Protein AF-A0A369KQ29-F1 (afdb_monomer)

Solvent-accessible surface area (backbone atoms only — not comparable to full-atom values): 6576 Å² total; per-residue (Å²): 134,80,90,81,90,81,90,80,87,76,80,77,78,78,77,75,79,77,77,78,80,68,61,39,43,23,39,29,43,38,37,49,40,47,23,91,94,23,48,66,72,44,10,50,89,36,81,61,31,53,53,42,76,51,74,47,77,28,80,42,54,66,55,33,48,54,49,40,42,61,66,55,66,56,55,78,95,38,16,56,19,28,36,44,57,43,27,30,34,25,36,71,86,37,60,36,82,82,48,45,65,51,27,70,91,78,52,87,52,36,54,57,103

Radius of gyration: 25.4 Å; Cα contacts (8 Å, |Δi|>4): 193; chains: 1; bounding box: 64×42×77 Å

Structure (mmCIF, N/CA/C/O backbone):
data_AF-A0A369KQ29-F1
#
_entry.id   AF-A0A369KQ29-F1
#
loop_
_atom_site.group_PDB
_atom_site.id
_atom_site.type_symbol
_atom_site.label_atom_id
_atom_site.label_alt_id
_atom_site.label_comp_id
_atom_site.label_asym_id
_atom_site.label_entity_id
_atom_site.label_seq_id
_atom_site.pdbx_PDB_ins_code
_atom_site.Cartn_x
_atom_site.Cartn_y
_atom_site.Cartn_z
_atom_site.occupancy
_atom_site.B_iso_or_equiv
_atom_site.auth_seq_id
_atom_site.auth_comp_id
_atom_site.auth_asym_id
_atom_site.auth_atom_id
_atom_site.pdbx_PDB_model_num
ATOM 1 N N . MET A 1 1 ? 47.372 34.937 -59.563 1.00 37.09 1 MET A N 1
ATOM 2 C CA . MET A 1 1 ? 47.546 33.529 -59.149 1.00 37.09 1 MET A CA 1
ATOM 3 C C . MET A 1 1 ? 46.407 33.182 -58.190 1.00 37.09 1 MET A C 1
ATOM 5 O O . MET A 1 1 ? 46.350 33.821 -57.155 1.00 37.09 1 MET A O 1
ATOM 9 N N . LYS A 1 2 ? 45.529 32.237 -58.587 1.00 37.88 2 LYS A N 1
ATOM 10 C CA . LYS A 1 2 ? 44.533 31.450 -57.803 1.00 37.88 2 LYS A CA 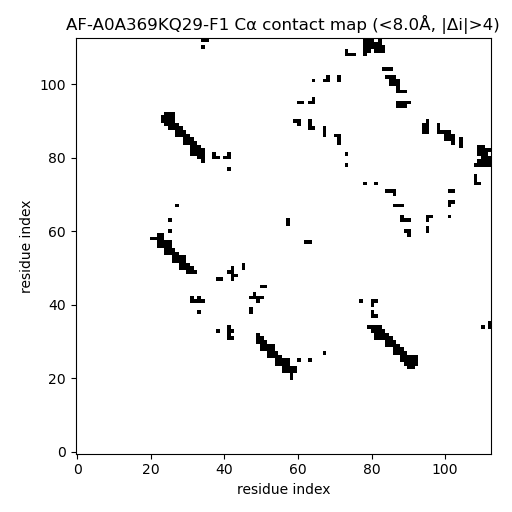1
ATOM 11 C C . LYS A 1 2 ? 43.405 32.246 -57.086 1.00 37.88 2 LYS A C 1
ATOM 13 O O . LYS A 1 2 ? 43.691 33.048 -56.214 1.00 37.88 2 LYS A O 1
ATOM 18 N N . LEU A 1 3 ? 42.123 32.204 -57.507 1.00 44.34 3 LEU A N 1
ATOM 19 C CA . LEU A 1 3 ? 41.118 31.110 -57.366 1.00 44.34 3 LEU A CA 1
ATOM 20 C C . LEU A 1 3 ? 41.155 30.500 -55.940 1.00 44.34 3 LEU A C 1
ATOM 22 O O . LEU A 1 3 ? 42.220 30.069 -55.526 1.00 44.34 3 LEU A O 1
ATOM 26 N N . THR A 1 4 ? 40.105 30.431 -55.106 1.00 38.78 4 THR A N 1
ATOM 27 C CA . THR A 1 4 ? 38.681 30.122 -55.347 1.00 38.78 4 THR A CA 1
ATOM 28 C C . THR A 1 4 ? 37.861 30.425 -54.070 1.00 38.78 4 THR A C 1
ATOM 30 O O . THR A 1 4 ? 38.371 30.282 -52.962 1.00 38.78 4 THR A O 1
ATOM 33 N N . LYS A 1 5 ? 36.575 30.777 -54.218 1.00 55.25 5 LYS A N 1
ATOM 34 C CA . LYS A 1 5 ? 35.524 30.719 -53.176 1.00 55.25 5 LYS A CA 1
ATOM 35 C C . LYS A 1 5 ? 35.401 29.302 -52.603 1.00 55.25 5 LYS A C 1
ATOM 37 O O . LYS A 1 5 ? 35.283 28.410 -53.432 1.00 55.25 5 LYS A O 1
ATOM 42 N N . ILE A 1 6 ? 35.250 29.104 -51.286 1.00 56.75 6 ILE A N 1
ATOM 43 C CA . ILE A 1 6 ? 34.378 28.039 -50.744 1.00 56.75 6 ILE A CA 1
ATOM 44 C C . ILE A 1 6 ? 33.735 28.495 -49.424 1.00 56.75 6 ILE A C 1
ATOM 46 O O . ILE A 1 6 ? 34.368 28.580 -48.376 1.00 56.75 6 ILE A O 1
ATOM 50 N N . THR A 1 7 ? 32.443 28.780 -49.526 1.00 54.53 7 THR A N 1
ATOM 51 C CA . THR A 1 7 ? 31.443 28.850 -48.463 1.00 54.53 7 THR A CA 1
ATOM 52 C C . THR A 1 7 ? 31.390 27.514 -47.712 1.00 54.53 7 THR A C 1
ATOM 54 O O . THR A 1 7 ? 31.097 26.498 -48.333 1.00 54.53 7 THR A O 1
ATOM 57 N N . TYR A 1 8 ? 31.605 27.493 -46.394 1.00 45.66 8 TYR A N 1
ATOM 58 C CA . TYR A 1 8 ? 31.232 26.348 -45.553 1.00 45.66 8 TYR A CA 1
ATOM 59 C C . TYR A 1 8 ? 30.229 26.798 -44.497 1.00 45.66 8 TYR A C 1
ATOM 61 O O . TYR A 1 8 ? 30.559 27.196 -43.386 1.00 45.66 8 TYR A O 1
ATOM 69 N N . PHE A 1 9 ? 28.968 26.750 -44.917 1.00 49.47 9 PHE A N 1
ATOM 70 C CA . PHE A 1 9 ? 27.786 26.747 -44.071 1.00 49.47 9 PHE A CA 1
ATOM 71 C C . PHE A 1 9 ? 27.650 25.331 -43.491 1.00 49.47 9 PHE A C 1
ATOM 73 O O . PHE A 1 9 ? 26.923 24.496 -44.022 1.00 49.47 9 PHE A O 1
ATOM 80 N N . THR A 1 10 ? 28.426 24.999 -42.461 1.00 51.69 10 THR A N 1
ATOM 81 C CA . THR A 1 10 ? 28.272 23.730 -41.743 1.00 51.69 10 THR A CA 1
ATOM 82 C C . THR A 1 10 ? 27.166 23.881 -40.704 1.00 51.69 10 THR A C 1
ATOM 84 O O . THR A 1 10 ? 27.397 24.255 -39.557 1.00 51.69 10 THR A O 1
ATOM 87 N N . ILE A 1 11 ? 25.934 23.573 -41.125 1.00 59.19 11 ILE A N 1
ATOM 88 C CA . ILE A 1 11 ? 24.854 23.168 -40.221 1.00 59.19 11 ILE A CA 1
ATOM 89 C C . ILE A 1 11 ? 25.356 21.925 -39.476 1.00 59.19 11 ILE A C 1
ATOM 91 O O . ILE A 1 11 ? 25.324 20.811 -39.998 1.00 59.19 11 ILE A O 1
ATOM 95 N N . ALA A 1 12 ? 25.871 22.119 -38.263 1.00 55.84 12 ALA A N 1
ATOM 96 C CA . ALA A 1 12 ? 26.103 21.033 -37.329 1.00 55.84 12 ALA A CA 1
ATOM 97 C C . ALA A 1 12 ? 24.728 20.556 -36.845 1.00 55.84 12 ALA A C 1
ATOM 99 O O . ALA A 1 12 ? 24.113 21.148 -35.961 1.00 55.84 12 ALA A O 1
ATOM 100 N N . CYS A 1 13 ? 24.221 19.515 -37.503 1.00 55.00 13 CYS A N 1
ATOM 101 C CA . CYS A 1 13 ? 23.027 18.786 -37.112 1.00 55.00 13 CYS A CA 1
ATOM 102 C C . CYS A 1 13 ? 23.268 18.177 -35.723 1.00 55.00 13 CYS A C 1
ATOM 104 O O . CYS A 1 13 ? 23.858 17.107 -35.596 1.00 55.00 13 CYS A O 1
ATOM 106 N N . ALA A 1 14 ? 22.856 18.896 -34.676 1.00 60.12 14 ALA A N 1
ATOM 107 C CA . ALA A 1 14 ? 22.827 18.408 -33.308 1.00 60.12 14 ALA A CA 1
ATOM 108 C C . ALA A 1 14 ? 21.801 17.271 -33.222 1.00 60.12 14 ALA A C 1
ATOM 110 O O . ALA A 1 14 ? 20.609 17.492 -33.016 1.00 60.12 14 ALA A O 1
ATOM 111 N N . SER A 1 15 ? 22.257 16.039 -33.435 1.00 60.66 15 SER A N 1
ATOM 112 C CA . SER A 1 15 ? 21.479 14.834 -33.179 1.00 60.66 15 SER A CA 1
ATOM 113 C C . SER A 1 15 ? 21.253 14.713 -31.673 1.00 60.66 15 SER A C 1
ATOM 115 O O . SER A 1 15 ? 22.082 14.177 -30.938 1.00 60.66 15 SER A O 1
ATOM 117 N N . ILE A 1 16 ? 20.126 15.261 -31.222 1.00 61.25 16 ILE A N 1
ATOM 118 C CA . ILE A 1 16 ? 19.563 15.042 -29.895 1.00 61.25 16 ILE A CA 1
ATOM 119 C C . ILE A 1 16 ? 19.255 13.547 -29.809 1.00 61.25 16 ILE A C 1
ATOM 121 O O . ILE A 1 16 ? 18.269 13.075 -30.371 1.00 61.25 16 ILE A O 1
ATOM 125 N N . LEU A 1 17 ? 20.118 12.787 -29.134 1.00 59.69 17 LEU A N 1
ATOM 126 C CA . LEU A 1 17 ? 19.801 11.427 -28.720 1.00 59.69 17 LEU A CA 1
ATOM 127 C C . LEU A 1 17 ? 18.638 11.526 -27.730 1.00 59.69 17 LEU A C 1
ATOM 129 O O . LEU A 1 17 ? 18.817 11.837 -26.553 1.00 59.69 17 LEU A O 1
ATOM 133 N N . SER A 1 18 ? 17.424 11.331 -28.237 1.00 57.16 18 SER A N 1
ATOM 134 C CA . SER A 1 18 ? 16.221 11.175 -27.434 1.00 57.16 18 SER A CA 1
ATOM 135 C C . SER A 1 18 ? 16.374 9.897 -26.610 1.00 57.16 18 SER A C 1
ATOM 137 O O . SER A 1 18 ? 16.032 8.807 -27.066 1.00 57.16 18 SER A O 1
ATOM 139 N N . ASN A 1 19 ? 16.938 10.016 -25.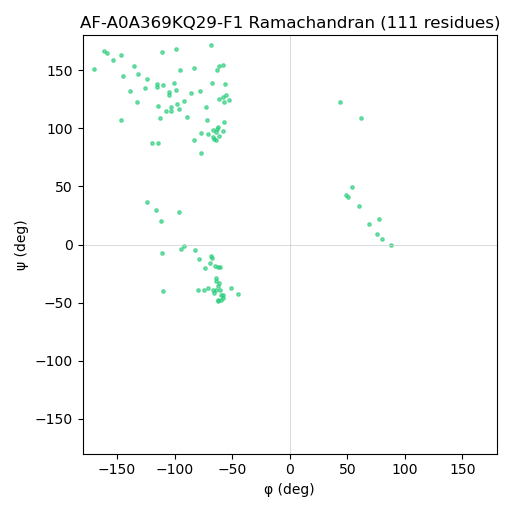405 1.00 56.72 19 ASN A N 1
ATOM 140 C CA . ASN A 1 19 ? 16.914 8.943 -24.421 1.00 56.72 19 ASN A CA 1
ATOM 141 C C . ASN A 1 19 ? 15.447 8.594 -24.172 1.00 56.72 19 ASN A C 1
ATOM 143 O O . ASN A 1 19 ? 14.706 9.357 -23.550 1.00 56.72 19 ASN A O 1
ATOM 147 N N . SER A 1 20 ? 15.016 7.457 -24.709 1.00 57.53 20 SER A N 1
ATOM 148 C CA . SER A 1 20 ? 13.704 6.904 -24.420 1.00 57.53 20 SER A CA 1
ATOM 149 C C . SER A 1 20 ? 13.723 6.496 -22.951 1.00 57.53 20 SER A C 1
ATOM 151 O O . SER A 1 20 ? 14.282 5.462 -22.597 1.00 57.53 20 SER A O 1
ATOM 153 N N . SER A 1 21 ? 13.186 7.348 -22.077 1.00 60.31 21 SER A N 1
ATOM 154 C CA . SER A 1 21 ? 12.934 7.002 -20.680 1.00 60.31 21 SER A CA 1
ATOM 155 C C . SER A 1 21 ? 11.914 5.865 -20.665 1.00 60.31 21 SER A C 1
ATOM 157 O O . SER A 1 21 ? 10.719 6.087 -20.866 1.00 60.31 21 SER A O 1
ATOM 159 N N . PHE A 1 22 ? 12.387 4.629 -20.507 1.00 66.62 22 PHE A N 1
ATOM 160 C CA . PHE A 1 22 ? 11.513 3.473 -20.363 1.00 66.62 22 PHE A CA 1
ATOM 161 C C . PHE A 1 22 ? 10.966 3.487 -18.933 1.00 66.62 22 PHE A C 1
ATOM 163 O O . PHE A 1 22 ? 11.636 3.076 -17.988 1.00 66.62 22 PHE A O 1
ATOM 170 N N . ALA A 1 23 ? 9.766 4.042 -18.756 1.00 82.06 23 ALA A N 1
ATOM 171 C CA . ALA A 1 23 ? 9.087 4.011 -17.470 1.00 82.06 23 ALA A CA 1
ATOM 172 C C . ALA A 1 23 ? 8.598 2.582 -17.190 1.00 82.06 23 ALA A C 1
ATOM 174 O O . ALA A 1 23 ? 7.638 2.107 -17.807 1.00 82.06 23 ALA A O 1
ATOM 175 N N . GLY A 1 24 ? 9.263 1.910 -16.252 1.00 91.75 24 GLY A N 1
ATOM 176 C CA . GLY A 1 24 ? 8.842 0.619 -15.728 1.00 91.75 24 GLY A CA 1
ATOM 177 C C . GLY A 1 24 ? 7.560 0.716 -14.898 1.00 91.75 24 GLY A C 1
ATOM 178 O O . GLY A 1 24 ? 7.025 1.793 -14.604 1.00 91.75 24 GLY A O 1
ATOM 179 N N . THR A 1 25 ? 7.024 -0.441 -14.540 1.00 97.06 25 THR A N 1
ATOM 180 C CA . THR A 1 25 ? 5.775 -0.592 -13.795 1.00 97.06 25 THR A CA 1
ATOM 181 C C . THR A 1 25 ? 6.080 -0.932 -12.345 1.00 97.06 25 THR A C 1
ATOM 183 O O . THR A 1 25 ? 6.653 -1.975 -12.061 1.00 97.06 25 THR A O 1
ATOM 186 N N . CYS A 1 26 ? 5.672 -0.063 -11.429 1.00 97.81 26 CYS A N 1
ATOM 187 C CA . CYS A 1 26 ? 5.707 -0.297 -9.993 1.00 97.81 26 CYS A CA 1
ATOM 188 C C . CYS A 1 26 ? 4.339 -0.804 -9.533 1.00 97.81 26 CYS A C 1
ATOM 190 O O . CYS A 1 26 ? 3.354 -0.070 -9.632 1.00 97.81 26 CYS A O 1
ATOM 192 N N . THR A 1 27 ? 4.274 -2.027 -9.023 1.00 98.38 27 THR A N 1
ATOM 193 C CA . THR A 1 27 ? 3.073 -2.615 -8.425 1.00 98.38 27 THR A CA 1
ATOM 194 C C . THR A 1 27 ? 3.270 -2.686 -6.921 1.00 98.38 27 THR A C 1
ATOM 196 O O . THR A 1 27 ? 4.157 -3.384 -6.447 1.00 98.38 27 THR A O 1
ATOM 199 N N . MET A 1 28 ? 2.470 -1.946 -6.159 1.00 98.38 28 MET A N 1
ATOM 200 C CA . MET A 1 28 ? 2.497 -1.970 -4.698 1.00 98.38 28 MET A CA 1
ATOM 201 C C . MET A 1 28 ? 1.386 -2.882 -4.191 1.00 98.38 28 MET A C 1
ATOM 203 O O . MET A 1 28 ? 0.210 -2.616 -4.432 1.00 98.38 28 MET A O 1
ATOM 207 N N . HIS A 1 29 ? 1.745 -3.918 -3.445 1.00 98.31 29 HIS A N 1
ATOM 208 C CA . HIS A 1 29 ? 0.790 -4.818 -2.811 1.00 98.31 29 HIS A CA 1
ATOM 209 C C . HIS A 1 29 ? 0.441 -4.272 -1.440 1.00 98.31 29 HIS A C 1
ATOM 211 O O . HIS A 1 29 ? 1.262 -4.276 -0.518 1.00 98.31 29 HIS A O 1
ATOM 217 N N . VAL A 1 30 ? -0.784 -3.785 -1.295 1.00 98.00 30 VAL A N 1
ATOM 218 C CA . VAL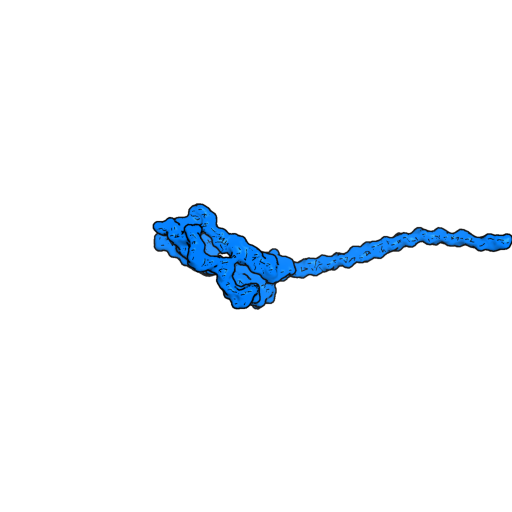 A 1 30 ? -1.235 -3.135 -0.074 1.00 98.00 30 VAL A CA 1
ATOM 219 C C . VAL A 1 30 ? -2.142 -4.072 0.697 1.00 98.00 30 VAL A C 1
ATOM 221 O O . VAL A 1 30 ? -3.125 -4.567 0.163 1.00 98.00 30 VAL A O 1
ATOM 224 N N . THR A 1 31 ? -1.854 -4.272 1.979 1.00 97.69 31 THR A N 1
ATOM 225 C CA . THR A 1 31 ? -2.719 -4.998 2.917 1.00 97.69 31 THR A CA 1
ATOM 226 C C . THR A 1 31 ? -2.999 -4.121 4.128 1.00 97.69 31 THR A C 1
ATOM 228 O O . THR A 1 31 ? -2.094 -3.471 4.653 1.00 97.69 31 THR A O 1
ATOM 231 N N . ARG A 1 32 ? -4.259 -4.067 4.557 1.00 96.31 32 ARG A N 1
ATOM 232 C CA . ARG A 1 32 ? -4.720 -3.279 5.703 1.00 96.31 32 ARG A CA 1
ATOM 233 C C . ARG A 1 32 ? -5.418 -4.186 6.705 1.00 96.31 32 ARG A C 1
ATOM 235 O O . ARG A 1 32 ? -6.200 -5.054 6.330 1.00 96.31 32 ARG A O 1
ATOM 242 N N . GLU A 1 33 ? -5.201 -3.908 7.977 1.00 96.50 33 GLU A N 1
ATOM 243 C CA . GLU A 1 33 ? -6.024 -4.418 9.068 1.00 96.50 33 GLU A CA 1
ATOM 244 C C . GLU A 1 33 ? -6.909 -3.275 9.562 1.00 96.50 33 GLU A C 1
ATOM 246 O O . GLU A 1 33 ? -6.435 -2.152 9.766 1.00 96.50 33 GLU A O 1
ATOM 251 N N . ALA A 1 34 ? -8.207 -3.522 9.701 1.00 97.25 34 ALA A N 1
ATOM 252 C CA . ALA A 1 34 ? -9.138 -2.533 10.224 1.00 97.25 34 ALA A CA 1
ATOM 253 C C . ALA A 1 34 ? -9.130 -2.525 11.759 1.00 97.25 34 ALA A C 1
ATOM 255 O O . ALA A 1 34 ? -8.858 -3.541 12.396 1.00 97.25 34 ALA A O 1
ATOM 256 N N . CYS A 1 35 ? -9.449 -1.374 12.348 1.00 96.31 35 CYS A N 1
ATOM 257 C CA . CYS A 1 35 ? -10.005 -1.344 13.697 1.00 96.31 35 CYS A CA 1
ATOM 258 C C . CYS A 1 3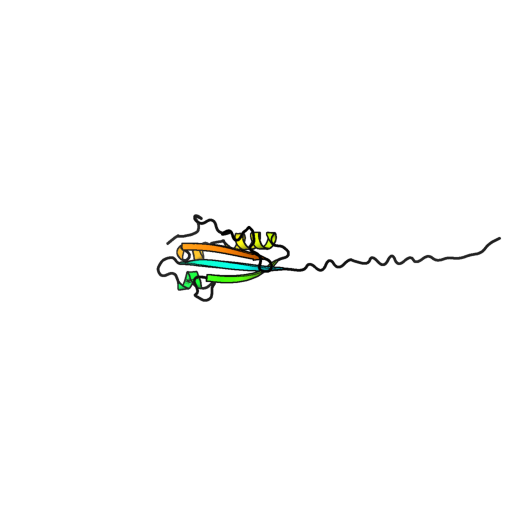5 ? -11.362 -2.068 13.693 1.00 96.31 35 CYS A C 1
ATOM 260 O O . CYS A 1 35 ? -12.067 -2.038 12.682 1.00 96.31 35 CYS A O 1
ATOM 262 N N . THR A 1 36 ? -11.741 -2.683 14.814 1.00 97.06 36 THR A N 1
ATOM 263 C CA . THR A 1 36 ? -13.022 -3.392 14.955 1.00 97.06 36 THR A CA 1
ATOM 264 C C . THR A 1 36 ? -14.199 -2.497 14.561 1.00 97.06 36 THR A C 1
ATOM 266 O O . THR A 1 36 ? -14.354 -1.411 15.120 1.00 97.06 36 THR A O 1
ATOM 269 N N . GLY A 1 37 ? -15.025 -2.946 13.611 1.00 97.19 37 GLY A N 1
ATOM 270 C CA . GLY A 1 37 ? -16.208 -2.211 13.147 1.00 97.19 37 GLY A CA 1
ATOM 271 C C . GLY A 1 37 ? -15.921 -1.088 12.143 1.00 97.19 37 GLY A C 1
ATOM 272 O O . GLY A 1 37 ? -16.841 -0.363 11.775 1.00 97.19 37 GLY A O 1
ATOM 273 N N . MET A 1 38 ? -14.666 -0.929 11.709 1.00 97.75 38 MET A N 1
ATOM 274 C CA . MET A 1 38 ? -14.226 0.073 10.726 1.00 97.75 38 MET A CA 1
ATOM 275 C C . MET A 1 38 ? -13.786 -0.571 9.403 1.00 97.75 38 MET A C 1
ATOM 277 O O . MET A 1 38 ? -13.014 0.016 8.640 1.00 97.75 38 MET A O 1
ATOM 281 N N . GLU A 1 39 ? -14.205 -1.808 9.124 1.00 97.81 39 GLU A N 1
ATOM 282 C CA . GLU A 1 39 ? -13.790 -2.578 7.947 1.00 97.81 39 GLU A CA 1
ATOM 283 C C . GLU A 1 39 ? -14.163 -1.843 6.658 1.00 97.81 39 GLU A C 1
ATOM 285 O O . GLU A 1 39 ? -13.342 -1.711 5.750 1.00 97.81 39 GLU A O 1
ATOM 290 N N . LYS A 1 40 ? -15.374 -1.282 6.601 1.00 97.31 40 LYS A N 1
ATOM 291 C CA . LYS A 1 40 ? -15.865 -0.544 5.433 1.00 97.31 40 LYS A CA 1
ATOM 292 C C . LYS A 1 40 ? -14.975 0.663 5.118 1.00 97.31 40 LYS A C 1
ATOM 294 O O . L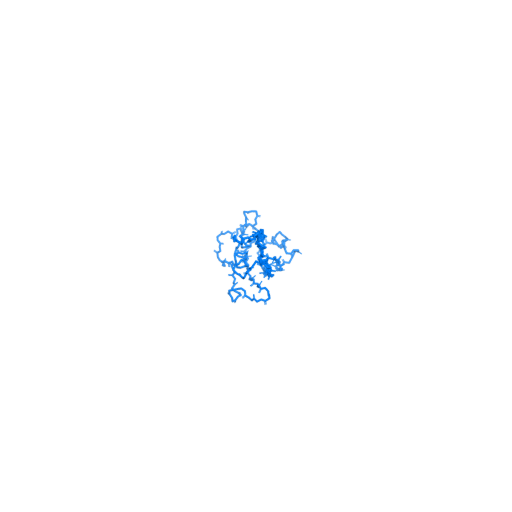YS A 1 40 ? -14.563 0.847 3.973 1.00 97.31 40 LYS A O 1
ATOM 299 N N . GLU A 1 41 ? -14.636 1.465 6.121 1.00 96.81 41 GLU A N 1
ATOM 300 C CA . GLU A 1 41 ? -13.827 2.680 5.991 1.00 96.81 41 GLU A CA 1
ATOM 301 C C . GLU A 1 41 ? -12.339 2.357 5.766 1.00 96.81 41 GLU A C 1
ATOM 303 O O . GLU A 1 41 ? -11.645 2.993 4.957 1.00 96.81 41 GLU A O 1
ATOM 308 N N . SER A 1 42 ? -11.827 1.335 6.454 1.00 96.69 42 SER A N 1
ATOM 309 C CA . SER A 1 42 ? -10.441 0.882 6.321 1.00 96.69 42 SER A CA 1
ATOM 310 C C . SER A 1 42 ? -10.172 0.294 4.931 1.00 96.69 42 SER A C 1
ATOM 312 O O . SER A 1 42 ? -9.131 0.575 4.318 1.00 96.69 42 SER A O 1
ATOM 314 N N . TYR A 1 43 ? -11.132 -0.451 4.384 1.00 97.94 43 TYR A N 1
ATOM 315 C CA . TYR A 1 43 ? -10.997 -1.160 3.112 1.00 97.94 43 TYR A CA 1
ATOM 316 C C . TYR A 1 43 ? -11.533 -0.388 1.905 1.00 97.94 43 TYR A C 1
ATOM 318 O O . TYR A 1 43 ? -11.330 -0.821 0.771 1.00 97.94 43 TYR A O 1
ATOM 326 N N . ALA A 1 44 ? -12.129 0.794 2.101 1.00 96.31 44 ALA A N 1
ATOM 327 C CA . ALA A 1 44 ? -12.634 1.641 1.016 1.00 96.31 44 ALA A CA 1
ATOM 328 C C . ALA A 1 44 ? -11.594 1.894 -0.095 1.00 96.31 44 ALA A C 1
ATOM 330 O O . ALA A 1 44 ? -11.927 1.867 -1.277 1.00 96.31 44 ALA A O 1
ATOM 331 N N . LYS A 1 45 ? -10.310 2.057 0.265 1.00 93.19 45 LYS A N 1
ATOM 332 C CA . LYS A 1 45 ? -9.211 2.260 -0.704 1.00 93.19 45 LYS A CA 1
ATOM 333 C C . LYS A 1 45 ? -8.873 1.028 -1.552 1.00 93.19 45 LYS A C 1
ATOM 335 O O . LYS A 1 45 ? -8.197 1.167 -2.558 1.0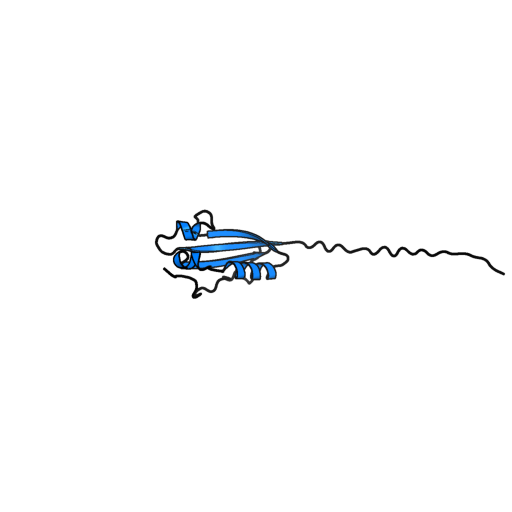0 93.19 45 LYS A O 1
ATOM 340 N N . CYS A 1 46 ? -9.335 -0.149 -1.147 1.00 96.50 46 CYS A N 1
ATOM 341 C CA . CYS A 1 46 ? -9.162 -1.413 -1.859 1.00 96.50 46 CYS A CA 1
ATOM 342 C C . CYS A 1 46 ? -10.510 -1.984 -2.326 1.00 96.50 46 CYS A C 1
ATOM 344 O O . CYS A 1 46 ? -10.689 -3.200 -2.385 1.00 96.50 46 CYS A O 1
ATOM 346 N N . GLY A 1 47 ? -11.494 -1.121 -2.606 1.00 95.69 47 GLY A N 1
ATOM 347 C CA . GLY A 1 47 ? -12.808 -1.558 -3.084 1.00 95.69 47 GLY A CA 1
ATOM 348 C C . GLY A 1 47 ? -13.533 -2.484 -2.101 1.00 95.69 47 GLY A C 1
ATOM 349 O O . GLY A 1 47 ? -14.221 -3.407 -2.522 1.00 95.69 47 GLY A O 1
ATOM 350 N N . GLY A 1 48 ? -13.327 -2.282 -0.795 1.00 96.69 48 GLY A N 1
ATOM 351 C CA . GLY A 1 48 ? -13.926 -3.092 0.270 1.00 96.69 48 GLY A CA 1
ATOM 352 C C . GLY A 1 48 ? -13.126 -4.336 0.664 1.00 96.69 48 GLY A C 1
ATOM 353 O O . GLY A 1 48 ? -13.530 -5.038 1.586 1.00 96.69 48 GLY A O 1
ATOM 354 N N . LYS A 1 49 ? -11.980 -4.606 0.027 1.00 98.06 49 LYS A N 1
ATOM 355 C CA . LYS A 1 49 ? -11.100 -5.733 0.376 1.00 98.06 49 LYS A CA 1
ATOM 356 C C . LYS A 1 49 ? -9.980 -5.309 1.326 1.00 98.06 49 LYS A C 1
ATOM 358 O O . LYS A 1 49 ? -9.485 -4.187 1.254 1.00 98.06 49 LYS A O 1
ATOM 363 N N . ALA A 1 50 ? -9.516 -6.234 2.165 1.00 97.38 50 ALA A N 1
ATOM 364 C CA . ALA A 1 50 ? -8.365 -5.995 3.041 1.00 97.38 50 ALA A CA 1
ATOM 365 C C . ALA A 1 50 ? -7.061 -5.755 2.261 1.00 97.38 50 ALA A C 1
ATOM 367 O O . ALA A 1 50 ? -6.194 -5.006 2.722 1.00 97.38 50 ALA A O 1
ATOM 368 N N . SER A 1 51 ? -6.952 -6.340 1.064 1.00 98.06 51 SER A N 1
ATOM 369 C CA . SER A 1 51 ? -5.775 -6.231 0.207 1.00 98.06 51 SER A CA 1
ATOM 370 C C . SER A 1 51 ? -6.131 -5.869 -1.230 1.00 98.06 51 SER A C 1
ATOM 372 O O . SER A 1 51 ? -7.177 -6.274 -1.745 1.00 98.06 51 SER A O 1
ATOM 374 N N . CYS A 1 52 ? -5.247 -5.111 -1.872 1.00 98.38 52 CYS A N 1
ATOM 375 C CA . CYS A 1 52 ? -5.313 -4.771 -3.287 1.00 98.38 52 CYS A CA 1
ATOM 376 C C . CYS A 1 52 ? -3.939 -4.353 -3.817 1.00 98.38 52 CYS A C 1
ATOM 378 O O . CYS A 1 52 ? -3.047 -4.003 -3.039 1.00 98.38 52 CYS A O 1
ATOM 380 N N . ASP A 1 53 ? -3.819 -4.334 -5.140 1.00 98.19 53 ASP A N 1
ATOM 381 C CA . ASP A 1 53 ? -2.635 -3.841 -5.828 1.00 98.19 53 ASP A CA 1
ATOM 382 C C . ASP A 1 53 ? -2.858 -2.399 -6.295 1.00 98.19 53 ASP A C 1
ATOM 384 O O . ASP A 1 53 ? -3.893 -2.062 -6.873 1.00 98.19 53 ASP A O 1
ATOM 388 N N . GLU A 1 54 ? -1.872 -1.545 -6.040 1.00 96.69 54 GLU A N 1
ATOM 389 C CA . GLU A 1 54 ? -1.816 -0.164 -6.511 1.00 96.69 54 GLU A CA 1
ATOM 390 C C . GLU A 1 54 ? -0.654 -0.050 -7.515 1.00 96.69 54 GLU A C 1
ATOM 392 O O . GLU A 1 54 ? 0.518 -0.114 -7.139 1.00 96.69 54 GLU A O 1
ATOM 397 N N . THR A 1 55 ? -0.959 0.102 -8.806 1.00 96.44 55 THR A N 1
ATOM 398 C CA . THR A 1 55 ? 0.057 0.176 -9.870 1.00 96.44 55 THR A CA 1
ATOM 399 C C . THR A 1 55 ? 0.319 1.616 -10.301 1.00 96.44 55 THR A C 1
ATOM 401 O O . THR A 1 55 ? -0.612 2.395 -10.501 1.00 96.44 55 THR A O 1
ATOM 404 N N . LYS A 1 56 ? 1.588 1.971 -10.524 1.00 93.81 56 LYS A N 1
ATOM 405 C CA . LYS A 1 56 ? 1.974 3.231 -11.173 1.00 93.81 56 LYS A CA 1
ATOM 406 C C . LYS A 1 56 ? 3.239 3.093 -12.011 1.00 93.81 56 LYS A C 1
ATOM 408 O O . LYS A 1 56 ? 4.000 2.143 -11.863 1.00 93.81 56 LYS A O 1
ATOM 413 N N . LYS A 1 57 ? 3.481 4.059 -12.895 1.00 94.81 57 LYS A N 1
ATOM 414 C CA . LYS A 1 57 ? 4.705 4.117 -13.703 1.00 94.81 57 LYS A CA 1
ATOM 415 C C . LYS A 1 57 ? 5.819 4.825 -12.936 1.00 94.81 57 LYS A C 1
ATOM 417 O O . LYS A 1 57 ? 5.599 5.909 -12.398 1.00 94.81 57 LYS A O 1
ATOM 422 N N . THR A 1 58 ? 7.002 4.218 -12.880 1.00 93.50 58 THR A N 1
ATOM 423 C CA . THR A 1 58 ? 8.203 4.807 -12.266 1.00 93.50 58 THR A CA 1
ATOM 424 C C . THR A 1 58 ? 9.415 4.595 -13.167 1.00 93.50 58 THR A C 1
ATOM 426 O O . THR A 1 58 ? 9.456 3.664 -13.962 1.00 93.50 58 THR A O 1
ATOM 429 N N . GLY A 1 59 ? 10.417 5.471 -13.067 1.00 92.88 59 GLY A N 1
ATOM 430 C CA . GLY A 1 59 ? 11.638 5.355 -13.876 1.00 92.88 59 GLY A CA 1
ATOM 431 C C . GLY A 1 59 ? 12.635 4.309 -13.367 1.00 92.88 59 GLY A C 1
ATOM 432 O O . GLY A 1 59 ? 13.595 4.000 -14.061 1.00 92.88 59 GLY A O 1
ATOM 433 N N . SER A 1 60 ? 12.449 3.789 -12.149 1.00 95.38 60 SER A N 1
ATOM 434 C CA . SER A 1 60 ? 13.378 2.846 -11.519 1.00 95.38 60 SER A CA 1
ATOM 435 C C . SER A 1 60 ? 12.740 2.074 -10.359 1.00 95.38 60 SER A C 1
ATOM 437 O O . SER A 1 60 ? 11.696 2.472 -9.822 1.00 95.38 60 SER A O 1
ATOM 439 N N . ALA A 1 61 ? 13.422 1.006 -9.929 1.00 96.31 61 ALA A N 1
ATOM 440 C CA . ALA A 1 61 ? 13.105 0.269 -8.707 1.00 96.31 61 ALA A CA 1
ATOM 441 C C . ALA A 1 61 ? 13.245 1.145 -7.449 1.00 96.31 61 ALA A C 1
ATOM 443 O O . ALA A 1 61 ? 12.428 1.043 -6.542 1.00 96.31 61 ALA A O 1
ATOM 444 N N . GLU A 1 62 ? 14.212 2.066 -7.411 1.00 96.44 62 GLU A N 1
ATOM 445 C CA . GLU A 1 62 ? 14.382 3.014 -6.300 1.00 96.44 62 GLU A CA 1
ATOM 446 C C . GLU A 1 62 ? 13.204 3.997 -6.203 1.00 96.44 62 GLU A C 1
ATOM 448 O O . GLU A 1 62 ? 12.660 4.237 -5.125 1.00 96.44 62 GLU A O 1
ATOM 453 N N . ALA A 1 63 ? 12.725 4.505 -7.343 1.00 96.62 63 ALA A N 1
ATOM 454 C CA . ALA A 1 63 ? 11.517 5.323 -7.377 1.00 96.62 63 ALA A CA 1
ATOM 455 C C . ALA A 1 63 ? 10.272 4.523 -6.942 1.00 96.62 63 ALA A C 1
ATOM 457 O O . ALA A 1 63 ? 9.365 5.087 -6.326 1.00 96.62 63 ALA A O 1
ATOM 458 N N . CYS A 1 64 ? 10.236 3.213 -7.213 1.00 97.75 64 CYS A N 1
ATOM 459 C CA . CYS A 1 64 ? 9.198 2.310 -6.712 1.00 97.75 64 CYS A CA 1
ATOM 460 C C . CYS A 1 64 ? 9.316 2.051 -5.195 1.00 97.75 64 CYS A C 1
ATOM 462 O O . CYS A 1 64 ? 8.307 2.037 -4.493 1.00 97.75 64 CYS A O 1
ATOM 464 N N . ALA A 1 65 ? 10.529 1.949 -4.648 1.00 97.56 65 ALA A N 1
ATOM 465 C CA . ALA A 1 65 ? 10.754 1.867 -3.203 1.00 97.56 65 ALA A CA 1
ATOM 466 C C . ALA A 1 65 ? 10.266 3.136 -2.486 1.00 97.56 65 ALA A C 1
ATOM 468 O O . ALA A 1 65 ? 9.486 3.062 -1.536 1.00 97.56 65 ALA A O 1
ATOM 469 N N . LYS A 1 66 ? 10.651 4.320 -2.985 1.00 97.06 66 LYS A N 1
ATOM 470 C CA . LYS A 1 66 ? 10.199 5.612 -2.440 1.00 97.06 66 LYS A CA 1
ATOM 471 C C . LYS A 1 66 ? 8.676 5.732 -2.468 1.00 97.06 66 LYS A C 1
ATOM 473 O O . LYS A 1 66 ? 8.058 6.138 -1.489 1.00 97.06 66 LYS A O 1
ATOM 478 N N . ALA A 1 67 ? 8.073 5.322 -3.576 1.00 96.75 67 ALA A N 1
ATOM 479 C CA . ALA A 1 67 ? 6.633 5.256 -3.720 1.00 96.75 67 ALA A CA 1
ATOM 480 C C . ALA A 1 67 ? 5.945 4.367 -2.677 1.00 96.75 67 ALA A C 1
ATOM 482 O O . ALA A 1 67 ? 4.930 4.768 -2.106 1.00 96.75 67 ALA A O 1
ATOM 483 N N . ALA A 1 68 ? 6.485 3.171 -2.446 1.00 97.50 68 ALA A N 1
ATOM 484 C CA . ALA A 1 68 ? 5.956 2.237 -1.466 1.00 97.50 68 ALA A CA 1
ATOM 485 C C . ALA A 1 68 ? 6.064 2.800 -0.039 1.00 97.50 68 ALA A C 1
ATOM 487 O O . ALA A 1 68 ? 5.113 2.690 0.736 1.00 97.50 68 ALA A O 1
ATOM 488 N N . LEU A 1 69 ? 7.170 3.482 0.284 1.00 96.56 69 LEU A N 1
ATOM 489 C CA . LEU A 1 69 ? 7.349 4.193 1.557 1.00 96.56 69 LEU A CA 1
ATOM 490 C C . LEU A 1 69 ? 6.326 5.322 1.740 1.00 96.56 69 LEU A C 1
ATOM 492 O O . LEU A 1 69 ? 5.681 5.411 2.785 1.00 96.56 69 LEU A O 1
ATOM 496 N N . GLU A 1 70 ? 6.135 6.169 0.727 1.00 95.62 70 GLU A N 1
ATOM 497 C CA . GLU A 1 70 ? 5.146 7.258 0.758 1.00 95.62 70 GLU A CA 1
ATOM 498 C C . GLU A 1 70 ? 3.724 6.720 0.944 1.00 95.62 70 GLU A C 1
ATOM 500 O O . GLU A 1 70 ? 2.927 7.267 1.714 1.00 95.62 70 GLU A O 1
ATOM 505 N N . ALA A 1 71 ? 3.414 5.594 0.300 1.00 95.69 71 ALA A N 1
ATOM 506 C CA . ALA A 1 71 ? 2.123 4.947 0.430 1.00 95.69 71 ALA A CA 1
ATOM 507 C C . ALA A 1 71 ? 1.843 4.476 1.869 1.00 95.69 71 ALA A C 1
ATOM 509 O O . ALA A 1 71 ? 0.675 4.298 2.217 1.00 95.69 71 ALA A O 1
ATOM 510 N N . CYS A 1 72 ? 2.839 4.320 2.746 1.00 95.38 72 CYS A N 1
ATOM 511 C CA . CYS A 1 72 ? 2.621 3.945 4.148 1.00 95.38 72 CYS A CA 1
ATOM 512 C C . CYS A 1 72 ? 1.934 5.020 5.000 1.00 95.38 72 CYS A C 1
ATOM 514 O O . CYS A 1 72 ? 1.539 4.722 6.125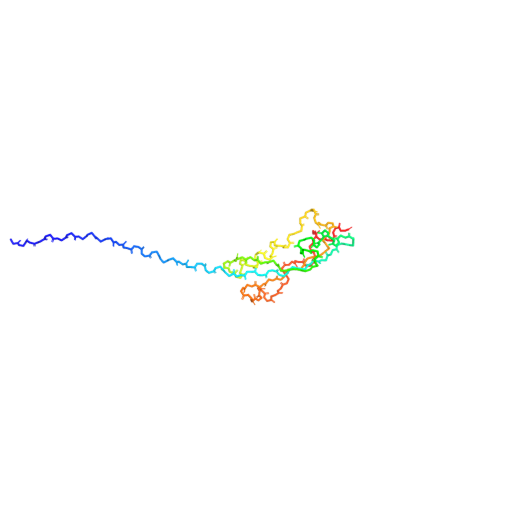 1.00 95.38 72 CYS A O 1
ATOM 516 N N . ALA A 1 73 ? 1.774 6.250 4.505 1.00 93.56 73 ALA A N 1
ATOM 517 C CA . ALA A 1 73 ? 1.155 7.333 5.262 1.00 93.56 73 ALA A CA 1
ATOM 518 C C . ALA A 1 73 ? -0.252 6.976 5.792 1.00 93.56 73 ALA A C 1
ATOM 520 O O . ALA A 1 73 ? -1.145 6.589 5.025 1.00 93.56 73 ALA A O 1
ATOM 521 N N . ASN A 1 74 ? -0.468 7.178 7.100 1.00 94.50 74 ASN A N 1
ATOM 522 C CA . ASN A 1 74 ? -1.772 7.068 7.748 1.00 94.50 74 ASN A CA 1
ATOM 523 C C . ASN A 1 74 ? -2.235 8.427 8.287 1.00 94.50 74 ASN A C 1
ATOM 525 O O . ASN A 1 74 ? -1.989 8.812 9.430 1.00 94.50 74 ASN A O 1
ATOM 529 N N . VAL A 1 75 ? -2.904 9.181 7.418 1.00 93.88 75 VAL A N 1
ATOM 530 C CA . VAL A 1 75 ? -3.410 10.524 7.737 1.00 93.88 75 VAL A CA 1
ATOM 531 C C . VAL A 1 75 ? -4.428 10.499 8.883 1.00 93.88 75 VAL A C 1
ATOM 533 O O . VAL A 1 75 ? -5.137 9.508 9.055 1.00 93.88 75 VAL A O 1
ATOM 536 N N . ALA A 1 76 ? -4.552 11.615 9.612 1.00 94.12 76 ALA A N 1
AT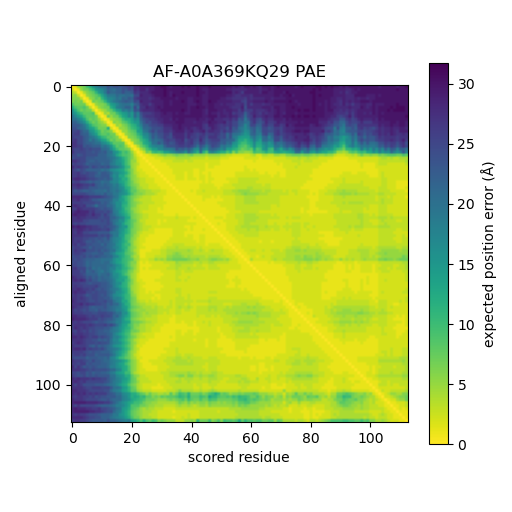OM 537 C CA . ALA A 1 76 ? -5.398 11.765 10.807 1.00 94.12 76 ALA A CA 1
ATOM 538 C C . ALA A 1 76 ? -6.816 11.178 10.657 1.00 94.12 76 ALA A C 1
ATOM 540 O O . ALA A 1 76 ? -7.284 10.452 11.530 1.00 94.12 76 ALA A O 1
ATOM 541 N N . ALA A 1 77 ? -7.464 11.404 9.508 1.00 93.56 77 ALA A N 1
ATOM 542 C CA . ALA A 1 77 ? -8.808 10.898 9.214 1.00 93.56 77 ALA A CA 1
ATOM 543 C C . ALA A 1 77 ? -8.931 9.359 9.223 1.00 93.56 77 ALA A C 1
ATOM 545 O O . ALA A 1 77 ? -10.034 8.835 9.337 1.00 93.56 77 ALA A O 1
ATOM 546 N N . ARG A 1 78 ? -7.818 8.627 9.093 1.00 94.69 78 ARG A N 1
ATOM 547 C CA . ARG A 1 78 ? -7.788 7.158 9.006 1.00 94.69 78 ARG A CA 1
ATOM 548 C C . ARG A 1 78 ? -7.173 6.478 10.223 1.00 94.69 78 ARG A C 1
ATOM 550 O O . ARG A 1 78 ? -7.251 5.255 10.324 1.00 94.69 78 ARG A O 1
ATOM 557 N N . GLN A 1 79 ? -6.600 7.234 11.158 1.00 95.56 79 GLN A N 1
ATOM 558 C CA . GLN A 1 79 ? -5.910 6.669 12.325 1.00 95.56 79 GLN A CA 1
ATOM 559 C C . GLN A 1 79 ? -6.843 5.842 13.217 1.00 95.56 79 GLN A C 1
ATOM 561 O O . GLN A 1 79 ? -6.427 4.817 13.748 1.00 95.56 79 GLN A O 1
ATOM 566 N N . LYS A 1 80 ? -8.120 6.238 13.302 1.00 95.62 80 LYS A N 1
ATOM 567 C CA . LYS A 1 80 ? -9.175 5.505 14.025 1.00 95.62 80 LYS A CA 1
ATOM 568 C C . LYS A 1 80 ? -9.800 4.348 13.229 1.00 95.62 80 LYS A C 1
ATOM 570 O O . LYS A 1 80 ? -10.662 3.652 13.743 1.00 95.62 80 LYS A O 1
ATOM 575 N N . GLN A 1 81 ? -9.418 4.177 11.961 1.00 96.88 81 GLN A N 1
ATOM 576 C CA . GLN A 1 81 ? -9.996 3.180 11.047 1.00 96.88 81 GLN A CA 1
ATOM 577 C C . GLN A 1 81 ? -9.009 2.053 10.737 1.00 96.88 81 GLN A C 1
ATOM 579 O O . GLN A 1 81 ? -9.393 0.895 10.612 1.00 96.88 81 GLN A O 1
ATOM 584 N N . THR A 1 82 ? -7.732 2.398 10.550 1.00 96.69 82 THR A N 1
ATOM 585 C CA . THR A 1 82 ? -6.686 1.465 10.119 1.00 96.69 82 THR A CA 1
ATOM 586 C C . THR A 1 82 ? -5.817 1.078 11.311 1.00 96.69 82 THR A C 1
ATOM 588 O O . THR A 1 82 ? -5.096 1.910 11.865 1.00 96.69 82 THR A O 1
ATOM 591 N N . LYS A 1 83 ? -5.864 -0.201 11.677 1.00 95.88 83 LYS A N 1
ATOM 592 C CA . LYS A 1 83 ? -5.084 -0.784 12.768 1.00 95.88 83 LYS A CA 1
ATOM 593 C C . LYS A 1 83 ? -3.649 -1.089 12.358 1.00 95.88 83 LYS A C 1
ATOM 595 O O . LYS A 1 83 ? -2.740 -0.857 13.141 1.00 95.88 83 LYS A O 1
ATOM 600 N N . SER A 1 84 ? -3.436 -1.568 11.138 1.00 96.06 84 SER A N 1
ATOM 601 C CA . SER A 1 84 ? -2.097 -1.788 10.591 1.00 96.06 84 SER A CA 1
ATOM 602 C C . SER A 1 84 ? -2.114 -1.705 9.064 1.00 96.06 84 SER A C 1
ATOM 604 O O . SER A 1 84 ? -3.165 -1.824 8.421 1.00 96.06 84 SER A O 1
ATOM 606 N N . LYS A 1 85 ? -0.945 -1.457 8.468 1.00 96.06 85 LYS A N 1
ATOM 607 C CA . LYS A 1 85 ? -0.757 -1.455 7.017 1.00 96.06 85 LYS A CA 1
ATOM 608 C C . LYS A 1 85 ? 0.564 -2.128 6.665 1.00 96.06 85 LYS A C 1
ATOM 610 O O . LYS A 1 85 ? 1.601 -1.786 7.222 1.00 96.06 85 LYS A O 1
ATOM 615 N N . LYS A 1 86 ? 0.518 -3.038 5.697 1.00 97.19 86 LYS A N 1
ATOM 616 C CA . LYS A 1 86 ? 1.680 -3.662 5.061 1.00 97.19 86 LYS A CA 1
ATOM 617 C C . LYS A 1 86 ? 1.711 -3.256 3.594 1.00 97.19 86 LYS A C 1
ATOM 619 O O . LYS A 1 86 ? 0.672 -3.273 2.932 1.00 97.19 86 LYS A O 1
ATOM 624 N N . ILE A 1 87 ? 2.891 -2.894 3.102 1.00 97.94 87 ILE A N 1
ATOM 625 C CA . ILE A 1 87 ? 3.125 -2.620 1.684 1.00 97.94 87 ILE A CA 1
ATOM 626 C C . ILE A 1 87 ? 4.382 -3.357 1.256 1.00 97.94 87 ILE A C 1
ATOM 628 O O . ILE A 1 87 ? 5.441 -3.130 1.829 1.00 97.94 87 ILE A O 1
ATOM 632 N N . THR A 1 88 ? 4.273 -4.214 0.249 1.00 98.19 88 THR A N 1
ATOM 633 C CA . THR A 1 88 ? 5.423 -4.693 -0.532 1.00 98.19 88 THR A CA 1
ATOM 634 C C . THR A 1 88 ? 5.325 -4.106 -1.937 1.00 98.19 88 THR A C 1
ATOM 636 O O . THR A 1 88 ? 4.283 -3.557 -2.301 1.00 98.19 88 THR A O 1
ATOM 639 N N . ALA A 1 89 ? 6.396 -4.162 -2.722 1.00 98.25 89 ALA A N 1
ATOM 640 C CA . ALA A 1 89 ? 6.371 -3.620 -4.072 1.00 98.25 89 ALA A CA 1
ATOM 641 C C . ALA A 1 89 ? 7.218 -4.441 -5.037 1.00 98.25 89 ALA A C 1
ATOM 643 O O . ALA A 1 89 ? 8.301 -4.899 -4.671 1.00 98.25 89 ALA A O 1
ATOM 644 N N . ASP A 1 90 ? 6.737 -4.524 -6.271 1.00 98.38 90 ASP A N 1
ATOM 645 C CA . ASP A 1 90 ? 7.427 -5.096 -7.414 1.00 98.38 90 ASP A CA 1
ATOM 646 C C . ASP A 1 90 ? 7.690 -4.005 -8.459 1.00 98.38 90 ASP A C 1
ATOM 648 O O . ASP A 1 90 ? 6.817 -3.187 -8.751 1.00 98.38 90 ASP A O 1
ATOM 652 N N . PHE A 1 91 ? 8.880 -3.998 -9.058 1.00 98.00 91 PHE A N 1
ATOM 653 C CA . PHE A 1 91 ? 9.225 -3.158 -10.201 1.00 98.00 91 PHE A CA 1
ATOM 654 C C . PHE A 1 91 ? 9.494 -4.044 -11.416 1.00 98.00 91 PHE A C 1
ATOM 656 O O . PHE A 1 91 ? 10.365 -4.914 -11.375 1.00 98.00 91 PHE A O 1
ATOM 663 N N . ASP A 1 92 ? 8.703 -3.859 -12.473 1.00 96.50 92 ASP A N 1
ATOM 664 C CA . ASP A 1 92 ? 8.667 -4.718 -13.664 1.00 96.50 92 ASP A CA 1
ATOM 665 C C . ASP A 1 92 ? 8.567 -6.213 -13.310 1.00 96.50 92 ASP A C 1
ATOM 667 O O . ASP A 1 92 ? 9.252 -7.068 -13.871 1.00 96.50 92 ASP A O 1
ATOM 671 N N . GLY A 1 93 ? 7.706 -6.515 -12.330 1.00 96.62 93 GLY A N 1
ATOM 672 C CA . GLY A 1 93 ? 7.437 -7.874 -11.853 1.00 96.62 93 GLY A CA 1
ATOM 673 C C . GLY A 1 93 ? 8.531 -8.473 -10.966 1.00 96.62 93 GLY A C 1
ATOM 674 O O . GLY A 1 93 ? 8.483 -9.667 -10.681 1.00 96.62 93 GLY A O 1
ATOM 675 N N . LYS A 1 94 ? 9.528 -7.683 -10.543 1.00 97.38 94 LYS A N 1
ATOM 676 C CA . LYS A 1 94 ? 10.585 -8.130 -9.628 1.00 97.38 94 LYS A CA 1
ATOM 677 C C . LYS A 1 94 ? 10.447 -7.473 -8.257 1.00 97.38 94 LYS A C 1
ATOM 679 O O . LYS A 1 94 ? 10.284 -6.254 -8.212 1.00 97.38 94 LYS A O 1
ATOM 684 N N . PRO A 1 95 ? 10.623 -8.223 -7.158 1.00 97.94 95 PRO A N 1
ATOM 685 C CA . PRO A 1 95 ? 10.506 -7.676 -5.816 1.00 97.94 95 PRO A CA 1
ATOM 686 C C . PRO A 1 95 ? 11.538 -6.577 -5.570 1.00 97.94 95 PRO A C 1
ATOM 688 O O . PRO A 1 95 ? 12.747 -6.776 -5.715 1.00 97.94 95 PRO A O 1
ATOM 691 N N . VAL A 1 96 ? 11.051 -5.412 -5.158 1.00 97.44 96 VAL A N 1
ATOM 692 C CA . VAL A 1 96 ? 11.881 -4.282 -4.745 1.00 97.44 96 VAL A CA 1
ATOM 693 C C . VAL A 1 96 ? 12.390 -4.549 -3.333 1.00 97.44 96 VAL A C 1
ATOM 695 O O . VAL A 1 96 ? 11.630 -4.954 -2.453 1.00 97.44 96 VAL A O 1
ATOM 698 N N . GLU A 1 97 ? 13.693 -4.354 -3.118 1.00 95.81 97 GLU A N 1
ATOM 699 C CA . GLU A 1 97 ? 14.356 -4.588 -1.826 1.00 95.81 97 GLU A CA 1
ATOM 700 C C . GLU A 1 97 ? 14.053 -5.970 -1.210 1.00 95.81 97 GLU A C 1
ATOM 702 O O . GLU A 1 97 ? 13.802 -6.106 -0.013 1.00 95.81 97 GLU A O 1
ATOM 707 N N . GLY A 1 98 ? 14.027 -7.011 -2.048 1.00 95.06 98 GLY A N 1
ATOM 708 C CA . GLY A 1 98 ? 13.793 -8.386 -1.598 1.00 95.06 98 GLY A CA 1
ATOM 709 C C . GLY A 1 98 ? 12.373 -8.650 -1.086 1.00 95.06 98 GLY A C 1
ATOM 710 O O . GLY A 1 98 ? 12.158 -9.635 -0.386 1.00 95.06 98 GLY A O 1
ATOM 711 N N . GLY A 1 99 ? 11.406 -7.783 -1.410 1.00 95.00 99 GLY A N 1
ATOM 712 C CA . GLY A 1 99 ? 10.006 -7.961 -1.015 1.00 95.00 99 GLY A CA 1
ATOM 713 C C . GLY A 1 99 ? 9.735 -7.587 0.442 1.00 95.00 99 GLY A C 1
ATOM 714 O O . GLY A 1 99 ? 8.756 -8.055 1.031 1.00 95.00 99 GLY A O 1
ATOM 715 N N . LYS A 1 100 ? 10.596 -6.753 1.040 1.00 95.38 100 LYS A N 1
ATOM 716 C CA . LYS A 1 100 ? 10.396 -6.262 2.405 1.00 95.38 100 LYS A CA 1
ATOM 717 C C . LYS A 1 100 ? 9.057 -5.529 2.544 1.00 95.38 100 LYS A C 1
ATOM 719 O O . LYS A 1 100 ? 8.540 -4.937 1.596 1.00 95.38 100 LYS A O 1
ATOM 724 N N . ASN A 1 101 ? 8.524 -5.511 3.763 1.00 96.06 101 ASN A N 1
ATOM 725 C CA . ASN A 1 101 ? 7.454 -4.583 4.104 1.00 96.06 101 ASN A CA 1
ATOM 726 C C . ASN A 1 101 ? 8.038 -3.166 4.220 1.00 96.06 101 ASN A C 1
ATOM 728 O O . ASN A 1 101 ? 8.889 -2.919 5.069 1.00 96.06 101 ASN A O 1
ATOM 732 N N . PHE A 1 102 ? 7.572 -2.244 3.385 1.00 96.38 102 PHE A N 1
ATOM 733 C CA . PHE A 1 102 ? 7.969 -0.838 3.412 1.00 96.38 102 PHE A CA 1
ATOM 734 C C . PHE A 1 102 ? 7.358 -0.073 4.588 1.00 96.38 102 PHE A C 1
ATOM 736 O O . PHE A 1 102 ? 7.876 0.971 4.977 1.00 96.38 102 PHE A O 1
ATOM 743 N N . CYS A 1 103 ? 6.271 -0.575 5.176 1.00 94.56 103 CYS A N 1
ATOM 744 C CA . CYS A 1 103 ? 5.663 0.056 6.338 1.00 94.56 103 CYS A CA 1
ATOM 745 C C . CYS A 1 103 ? 6.230 -0.5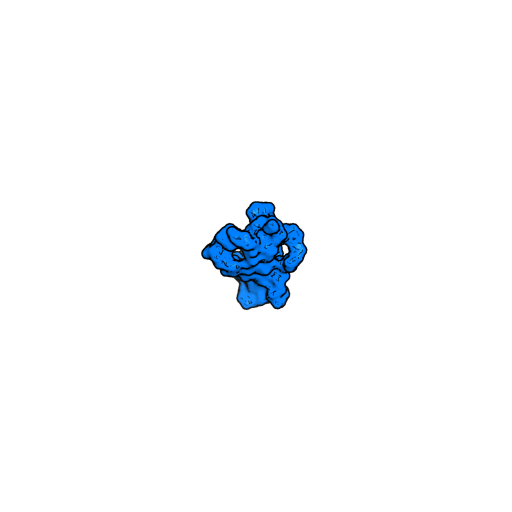41 7.621 1.00 94.56 103 CYS A C 1
ATOM 747 O O . CYS A 1 103 ? 6.127 -1.744 7.853 1.00 94.56 103 CYS A O 1
ATOM 749 N N . GLU A 1 104 ? 6.778 0.314 8.478 1.00 87.44 104 GLU A N 1
ATOM 750 C CA . GLU A 1 104 ? 7.221 -0.075 9.815 1.00 87.44 104 GLU A CA 1
ATOM 751 C C . GLU A 1 104 ? 6.037 -0.681 10.615 1.00 87.44 104 GLU A C 1
ATOM 753 O O . GLU A 1 104 ? 4.977 -0.049 10.695 1.00 87.44 104 GLU A O 1
ATOM 758 N N . PRO A 1 105 ? 6.169 -1.893 11.191 1.00 76.38 105 PRO A N 1
ATOM 759 C CA . PRO A 1 105 ? 5.062 -2.608 11.838 1.00 76.38 105 PRO A CA 1
ATOM 760 C C . PRO A 1 105 ? 4.488 -1.927 13.092 1.00 76.38 105 PRO A C 1
ATOM 762 O O . PRO A 1 105 ? 3.353 -2.218 13.453 1.00 76.38 105 PRO A O 1
ATOM 765 N N . ASN A 1 106 ? 5.215 -1.001 13.727 1.00 82.31 106 ASN A N 1
ATOM 766 C CA . ASN A 1 106 ? 4.816 -0.370 14.995 1.00 82.31 106 ASN A CA 1
ATOM 767 C C . ASN A 1 106 ? 4.746 1.163 14.925 1.00 82.31 106 ASN A C 1
ATOM 769 O O . ASN A 1 106 ? 5.116 1.856 15.876 1.00 82.31 106 ASN A O 1
ATOM 773 N N . ARG A 1 107 ? 4.302 1.734 13.799 1.00 90.25 107 ARG A N 1
ATOM 774 C CA . ARG A 1 107 ? 4.194 3.198 13.717 1.00 90.25 107 ARG A CA 1
ATOM 775 C C . ARG A 1 107 ? 3.112 3.731 14.647 1.00 90.25 107 ARG A C 1
ATOM 777 O O . ARG A 1 107 ? 2.002 3.206 14.722 1.00 90.25 107 ARG A O 1
ATOM 784 N N . SER A 1 108 ? 3.432 4.845 15.295 1.00 92.56 108 SER A N 1
ATOM 785 C CA . SER A 1 108 ? 2.572 5.502 16.277 1.00 92.56 108 SER A CA 1
ATOM 786 C C . SER A 1 108 ? 1.300 6.109 15.688 1.00 92.56 108 SER A C 1
ATOM 788 O O . SER A 1 108 ? 0.430 6.491 16.465 1.00 92.56 108 SER A O 1
ATOM 790 N N . ASP A 1 109 ? 1.177 6.216 14.363 1.00 92.75 109 ASP A N 1
ATOM 791 C CA . ASP A 1 109 ? 0.002 6.732 13.658 1.00 92.75 109 ASP A CA 1
ATOM 792 C C . ASP A 1 109 ? -1.013 5.647 13.265 1.00 92.75 109 ASP A C 1
ATOM 794 O O . ASP A 1 109 ? -2.067 5.974 12.724 1.00 92.75 109 ASP A O 1
ATOM 798 N N . PHE A 1 110 ? -0.751 4.373 13.553 1.00 95.06 110 PHE A N 1
ATOM 799 C CA . PHE A 1 110 ? -1.723 3.287 13.416 1.00 95.06 110 PHE A CA 1
ATOM 800 C C . PHE A 1 110 ? -2.372 2.924 14.757 1.00 95.06 110 PHE A C 1
ATOM 802 O O . PHE A 1 110 ? -1.916 3.356 15.817 1.00 95.06 110 PHE A O 1
ATOM 809 N N . ASN A 1 111 ? -3.443 2.125 14.693 1.00 94.56 111 ASN A N 1
ATOM 810 C CA . ASN A 1 111 ? -4.112 1.556 15.865 1.00 94.56 111 ASN A CA 1
ATOM 811 C C . ASN A 1 111 ? -4.536 2.626 16.893 1.00 94.56 111 ASN A C 1
ATOM 813 O O . ASN A 1 111 ? -4.239 2.512 18.078 1.00 94.56 111 ASN A O 1
ATOM 817 N N . LYS A 1 112 ? -5.205 3.691 16.420 1.00 94.62 112 LYS A N 1
ATOM 818 C CA . LYS A 1 112 ? -5.890 4.688 17.271 1.00 94.62 112 LYS A CA 1
ATOM 819 C C . LYS A 1 112 ? -7.379 4.392 17.417 1.00 94.62 112 LYS A C 1
ATOM 821 O O . LYS A 1 112 ? -8.185 5.316 17.556 1.00 94.62 112 LYS A O 1
ATOM 826 N N . CYS A 1 113 ? -7.723 3.113 17.303 1.00 89.19 113 CYS A N 1
ATOM 827 C CA . CYS A 1 113 ? -8.888 2.592 17.986 1.00 89.19 113 CYS A CA 1
ATOM 828 C C . CYS A 1 113 ? -8.670 2.829 19.506 1.00 89.19 113 CYS A C 1
ATOM 830 O O . CYS A 1 113 ? -9.681 3.050 20.190 1.00 89.19 113 CYS A O 1
#

Mean predicted aligned error: 9.43 Å

Organism: NCBI:txid495820

Sequence (113 aa):
MKLTKITYFTIACASILSNSSFAGTCTMHVTREACTGMEKESYAKCGGKASCDETKKTGSAEACAKAALEACANVAARQKQTKSKKITADFDGKPVEGGKNFCEPNRSDFNKC

pLDDT: mean 87.36, std 17.21, range [37.09, 98.38]

Foldseek 3Di:
DDDDDDDDPDPPPPPPPPPPLPFWKKKKKKAFDWDPPLQCVGCVVVVSDRIDIDMDTHSDLVRSLVVQLVVLDDDPVCQNTTQFMWIWMDTNNHTRPNRDTSHDGDDPSHDPD

Secondary structure (DSSP, 8-state):
-----------------------EEEEEEEEEEEPTT-HHHHHGGGTT-SEEEEEEEESSHHHHHHHHHHHT---HHHHTTEEEEEEEEEETTEEGGGG--SS-TT-TTS---